Protein AF-A0A658K758-F1 (afdb_monomer_lite)

Secondary structure (DSSP, 8-state):
-----SS---TT-S-EEEEEE-STT-EEEEEEPPP---STT-EEEEEEEE---TTHHHHHTT-STT--TTPBP-S-EEEEEEEE-TT--S--TT-EEEE-S----S-STTGGGT-GGG-TTT---

Sequence (125 aa):
MFSTDQNFCCHRGLIMRALTYHGANSVKVDTVPDPEIQEADDIILKVTATAICGSDLHLYRGKIPTVEHGDIFGHEFMGIVEETGPAVTAVQKGDRVVIPFVIACGSCFFCNIDLFAACETTNTG

InterPro domains:
  IPR002328 Alcohol dehydrogenase, zinc-type, conserved site [PS00059] (74-88)
  IPR011032 GroES-like superfamily [SSF50129] (16-124)
  IPR013154 Alcohol dehydrogenase-like, N-terminal [PF08240] (40-120)

Radius of gyration: 15.87 Å; chains: 1; bounding box: 35×42×37 Å

Structure (mmCIF, N/CA/C/O backbone):
data_AF-A0A658K758-F1
#
_entry.id   AF-A0A658K758-F1
#
loop_
_atom_site.group_PDB
_atom_site.id
_atom_site.type_symbol
_atom_site.label_atom_id
_atom_site.label_alt_id
_atom_site.label_comp_id
_atom_site.label_asym_id
_atom_site.label_entity_id
_atom_site.label_seq_id
_atom_site.pdbx_PDB_ins_code
_atom_site.Cartn_x
_atom_site.Cartn_y
_atom_site.Cartn_z
_atom_site.occupancy
_atom_site.B_iso_or_equiv
_atom_site.auth_seq_id
_atom_site.auth_comp_id
_atom_site.auth_asym_id
_atom_site.auth_atom_id
_atom_site.pdbx_PDB_model_num
ATOM 1 N N . MET A 1 1 ? 2.470 -1.600 0.456 1.00 31.17 1 MET A N 1
ATOM 2 C CA . MET A 1 1 ? 3.554 -2.605 0.384 1.00 31.17 1 MET A CA 1
ATOM 3 C C . MET A 1 1 ? 2.923 -3.922 -0.070 1.00 31.17 1 MET A C 1
ATOM 5 O O . MET A 1 1 ? 2.072 -4.419 0.656 1.00 31.17 1 MET A O 1
ATOM 9 N N . PHE A 1 2 ? 3.175 -4.413 -1.297 1.00 37.38 2 PHE A N 1
ATOM 10 C CA . PHE A 1 2 ? 2.293 -5.418 -1.937 1.00 37.38 2 PHE A CA 1
ATOM 11 C C . PHE A 1 2 ? 3.031 -6.660 -2.448 1.00 37.38 2 PHE A C 1
ATOM 13 O O . PHE A 1 2 ? 4.003 -6.559 -3.194 1.00 37.38 2 PHE A O 1
ATOM 20 N N . SER A 1 3 ? 2.525 -7.834 -2.048 1.00 33.22 3 SER A N 1
ATOM 21 C CA . SER A 1 3 ? 2.971 -9.159 -2.486 1.00 33.22 3 SER A CA 1
ATOM 22 C C . SER A 1 3 ? 1.886 -9.863 -3.291 1.00 33.22 3 SER A C 1
ATOM 24 O O . SER A 1 3 ? 0.729 -9.878 -2.891 1.00 33.22 3 SER A O 1
ATOM 26 N N . THR A 1 4 ? 2.248 -10.522 -4.387 1.00 36.59 4 THR A N 1
ATOM 27 C CA .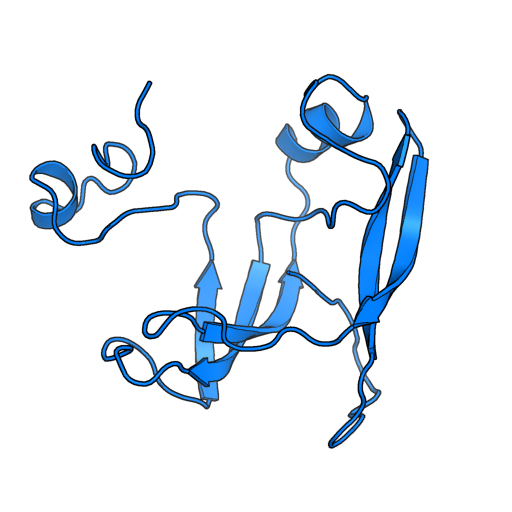 THR A 1 4 ? 1.409 -11.557 -5.001 1.00 36.59 4 THR A CA 1
ATOM 28 C C . THR A 1 4 ? 2.076 -12.907 -4.775 1.00 36.59 4 THR A C 1
ATOM 30 O O . THR A 1 4 ? 3.069 -13.223 -5.442 1.00 36.59 4 THR A O 1
ATOM 33 N N . ASP A 1 5 ? 1.539 -13.727 -3.869 1.00 37.16 5 ASP A N 1
ATOM 34 C CA . ASP A 1 5 ? 1.889 -15.145 -3.848 1.00 37.16 5 ASP A CA 1
ATOM 35 C C . ASP A 1 5 ? 0.739 -16.066 -3.437 1.00 37.16 5 ASP A C 1
ATOM 37 O O . ASP A 1 5 ? 0.241 -16.062 -2.310 1.00 37.16 5 ASP A O 1
ATOM 41 N N . GLN A 1 6 ? 0.345 -16.895 -4.399 1.00 33.78 6 GLN A N 1
ATOM 42 C CA . GLN A 1 6 ? -0.462 -18.085 -4.198 1.00 33.78 6 GLN A CA 1
ATOM 43 C C . GLN A 1 6 ? 0.514 -19.206 -3.794 1.00 33.78 6 GLN A C 1
ATOM 45 O O . GLN A 1 6 ? 1.369 -19.587 -4.584 1.00 33.78 6 GLN A O 1
ATOM 50 N N . ASN A 1 7 ? 0.354 -19.756 -2.586 1.00 31.45 7 ASN A N 1
ATOM 51 C CA . ASN A 1 7 ? 0.936 -21.028 -2.116 1.00 31.45 7 ASN A CA 1
ATOM 52 C C . ASN A 1 7 ? 2.349 -21.097 -1.506 1.00 31.45 7 ASN A C 1
ATOM 54 O O . ASN A 1 7 ? 2.953 -22.158 -1.592 1.00 31.45 7 ASN A O 1
ATOM 58 N N . PHE A 1 8 ? 2.818 -20.118 -0.730 1.00 35.12 8 PHE A N 1
ATOM 59 C CA . PHE A 1 8 ? 3.776 -20.430 0.350 1.00 35.12 8 PHE A CA 1
ATOM 60 C C . PHE A 1 8 ? 3.471 -19.612 1.603 1.00 35.12 8 PHE A C 1
ATOM 62 O O . PHE A 1 8 ? 3.789 -18.436 1.717 1.00 35.12 8 PHE A O 1
ATOM 69 N N . CYS A 1 9 ? 2.806 -20.255 2.561 1.00 31.52 9 CYS A N 1
ATOM 70 C CA . CYS A 1 9 ? 2.610 -19.710 3.893 1.00 31.52 9 CYS A CA 1
ATOM 71 C C . CYS A 1 9 ? 3.943 -19.840 4.647 1.00 31.52 9 CYS A C 1
ATOM 73 O O . CYS A 1 9 ? 4.208 -20.881 5.248 1.00 31.52 9 CYS A O 1
ATOM 75 N N . CYS A 1 10 ? 4.803 -18.817 4.599 1.00 35.06 10 CYS A N 1
ATOM 76 C CA . CYS A 1 10 ? 5.886 -18.711 5.571 1.00 35.06 10 CYS A CA 1
ATOM 77 C C . CYS A 1 10 ? 5.263 -18.223 6.879 1.00 35.06 10 CYS A C 1
ATOM 79 O O . CYS A 1 10 ? 5.183 -17.033 7.162 1.00 35.06 10 CYS A O 1
ATOM 81 N N . HIS A 1 11 ? 4.714 -19.155 7.653 1.00 38.28 11 HIS A N 1
ATOM 82 C CA . HIS A 1 11 ? 4.330 -18.873 9.027 1.00 38.28 11 HIS A CA 1
ATOM 83 C C . HIS A 1 11 ? 5.607 -18.464 9.791 1.00 38.28 11 HIS A C 1
ATOM 85 O O . HIS A 1 11 ? 6.350 -19.335 10.243 1.00 38.28 11 HIS A O 1
ATOM 91 N N . ARG A 1 12 ? 5.819 -17.138 9.923 1.00 50.84 12 ARG A N 1
ATOM 92 C CA . ARG A 1 12 ? 6.923 -16.408 10.600 1.00 50.84 12 ARG A CA 1
ATOM 93 C C . ARG A 1 12 ? 8.189 -16.090 9.768 1.00 50.84 12 ARG A C 1
ATOM 95 O O . ARG A 1 12 ? 9.291 -16.161 10.311 1.00 50.84 12 ARG A O 1
ATOM 102 N N . GLY A 1 13 ? 8.067 -15.768 8.477 1.00 51.66 13 GLY A N 1
ATOM 103 C CA . GLY A 1 13 ? 9.208 -15.528 7.576 1.00 51.66 13 GLY A CA 1
ATOM 104 C C . GLY A 1 13 ? 9.532 -14.058 7.335 1.00 51.66 13 GLY A C 1
ATOM 105 O O . GLY A 1 13 ? 8.714 -13.355 6.786 1.00 51.66 13 GLY A O 1
ATOM 106 N N . LEU A 1 14 ? 10.751 -13.624 7.658 1.00 68.12 14 LEU A N 1
ATOM 107 C CA . LEU A 1 14 ? 11.272 -12.247 7.534 1.00 68.12 14 LEU A CA 1
ATOM 108 C C . LEU A 1 14 ? 11.296 -11.648 6.106 1.00 68.12 14 LEU A C 1
ATOM 110 O O . LEU A 1 14 ? 11.948 -10.625 5.909 1.00 68.12 14 LEU A O 1
ATOM 114 N N . ILE A 1 15 ? 10.690 -12.290 5.102 1.00 84.19 15 ILE A N 1
ATOM 115 C CA . ILE A 1 15 ? 10.795 -11.900 3.694 1.00 84.19 15 ILE A CA 1
ATOM 116 C C . ILE A 1 15 ? 9.550 -12.262 2.857 1.00 84.19 15 ILE A C 1
ATOM 118 O O . ILE A 1 15 ? 9.070 -13.396 2.900 1.00 84.19 15 ILE A O 1
ATOM 122 N N .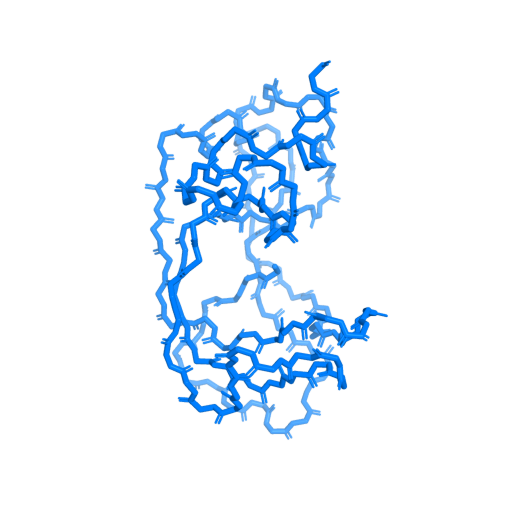 MET A 1 16 ? 9.140 -11.347 1.973 1.00 91.12 16 MET A N 1
ATOM 123 C CA . MET A 1 16 ? 8.087 -11.505 0.961 1.00 91.12 16 MET A CA 1
ATOM 124 C C . MET A 1 16 ? 8.568 -11.131 -0.446 1.00 91.12 16 MET A C 1
ATOM 126 O O . MET A 1 16 ? 9.578 -10.457 -0.627 1.00 91.12 16 MET A O 1
ATOM 130 N N . ARG A 1 17 ? 7.821 -11.542 -1.478 1.00 93.31 17 ARG A N 1
ATOM 131 C CA . ARG A 1 17 ? 8.068 -11.106 -2.863 1.00 93.31 17 ARG A CA 1
ATOM 132 C C . ARG A 1 17 ? 7.306 -9.828 -3.187 1.00 93.31 17 ARG A C 1
ATOM 134 O O . ARG A 1 17 ? 6.114 -9.766 -2.882 1.00 93.31 17 ARG A O 1
ATOM 141 N N . ALA A 1 18 ? 7.940 -8.883 -3.876 1.00 95.44 18 ALA A N 1
ATOM 142 C CA . ALA A 1 18 ? 7.320 -7.637 -4.333 1.00 95.44 18 ALA A CA 1
ATOM 143 C C . ALA A 1 18 ? 7.813 -7.239 -5.734 1.00 95.44 18 ALA A C 1
ATOM 145 O O . ALA A 1 18 ? 8.948 -7.542 -6.100 1.00 95.44 18 ALA A O 1
ATOM 146 N N . LEU A 1 19 ? 6.968 -6.558 -6.517 1.00 96.06 19 LEU A N 1
ATOM 147 C CA . LEU A 1 19 ? 7.379 -5.948 -7.784 1.00 96.06 19 LEU A CA 1
ATOM 148 C C . LEU A 1 19 ? 8.095 -4.625 -7.490 1.00 96.06 19 LEU A C 1
ATOM 150 O O . LEU A 1 19 ? 7.462 -3.686 -7.014 1.00 96.06 19 LEU A O 1
ATOM 154 N N . THR A 1 20 ? 9.387 -4.555 -7.780 1.00 96.62 20 THR A N 1
ATOM 155 C CA . THR A 1 20 ? 10.262 -3.423 -7.465 1.00 96.62 20 THR A CA 1
ATOM 156 C C . THR A 1 20 ? 10.728 -2.689 -8.718 1.00 96.62 20 THR A C 1
ATOM 158 O O . THR A 1 20 ? 10.858 -3.269 -9.805 1.00 96.62 20 THR A O 1
ATOM 161 N N . TYR A 1 21 ? 11.008 -1.396 -8.570 1.00 96.25 21 TYR A N 1
ATOM 162 C CA . TYR A 1 21 ? 11.566 -0.550 -9.618 1.00 96.25 21 TYR A CA 1
ATOM 163 C C . TYR A 1 21 ? 13.081 -0.710 -9.752 1.00 96.25 21 TYR A C 1
ATOM 165 O O . TYR A 1 21 ? 13.825 -0.586 -8.784 1.00 96.25 21 TYR A O 1
ATOM 173 N N . HIS A 1 22 ? 13.555 -0.922 -10.981 1.00 96.75 22 HIS A N 1
ATOM 174 C CA . HIS A 1 22 ? 14.976 -1.084 -11.321 1.00 96.75 22 HIS A CA 1
ATOM 175 C C . HIS A 1 22 ? 15.455 -0.057 -12.359 1.00 96.75 22 HIS A C 1
ATOM 177 O O . HIS A 1 22 ? 16.497 -0.251 -12.987 1.00 96.75 22 HIS A O 1
ATOM 183 N N . GLY A 1 23 ? 14.701 1.025 -12.558 1.00 95.31 23 GLY A N 1
ATOM 184 C CA . GLY A 1 23 ? 14.962 2.050 -13.568 1.00 95.31 23 GLY A CA 1
ATOM 185 C C . GLY A 1 23 ? 13.904 2.087 -14.672 1.00 95.31 23 GLY A C 1
ATOM 186 O O . GLY A 1 23 ? 13.022 1.233 -14.758 1.00 95.31 23 GLY A O 1
ATOM 187 N N . ALA A 1 24 ? 13.993 3.093 -15.542 1.00 95.56 24 ALA A N 1
ATOM 188 C CA . ALA A 1 24 ? 13.007 3.293 -16.596 1.00 95.56 24 ALA A CA 1
ATOM 189 C C . ALA A 1 24 ? 12.910 2.057 -17.507 1.00 95.56 24 ALA A C 1
ATOM 191 O O . ALA A 1 24 ? 13.889 1.624 -18.115 1.00 95.56 24 ALA A O 1
ATOM 192 N N . ASN A 1 25 ? 11.696 1.535 -17.640 1.00 96.81 25 ASN A N 1
ATOM 193 C CA . ASN A 1 25 ? 11.336 0.309 -18.345 1.00 96.81 25 ASN A CA 1
ATOM 194 C C . ASN A 1 25 ? 11.939 -0.979 -17.748 1.00 96.81 25 ASN A C 1
ATOM 196 O O . ASN A 1 25 ? 12.098 -1.971 -18.456 1.00 96.81 25 ASN A O 1
ATOM 200 N N . SER A 1 26 ? 12.285 -0.971 -16.459 1.00 97.00 26 SER A N 1
ATOM 201 C CA . SER A 1 26 ? 12.895 -2.102 -15.761 1.00 97.00 26 SER A CA 1
ATOM 202 C C . SER A 1 26 ? 12.241 -2.284 -14.393 1.00 97.00 26 SER A C 1
ATOM 204 O O . SER A 1 26 ? 12.397 -1.456 -13.499 1.00 97.00 26 SER A O 1
ATOM 206 N N . VAL A 1 27 ? 11.502 -3.379 -14.228 1.00 96.50 27 VAL A N 1
ATOM 207 C CA . VAL A 1 27 ? 10.923 -3.817 -12.949 1.00 96.50 27 VAL A CA 1
ATOM 208 C C . VAL A 1 27 ? 11.216 -5.297 -12.748 1.00 96.50 27 VAL A C 1
ATOM 210 O O . VAL A 1 27 ? 11.346 -6.041 -13.727 1.00 96.50 27 VAL A O 1
ATOM 213 N N . LYS A 1 28 ? 11.340 -5.734 -11.497 1.00 96.88 28 LYS A N 1
ATOM 214 C CA . LYS A 1 28 ? 11.627 -7.134 -11.155 1.00 96.88 28 LYS A CA 1
ATOM 215 C C . LYS A 1 28 ? 10.804 -7.573 -9.962 1.00 96.88 28 LYS A C 1
ATOM 217 O O . LYS A 1 28 ? 10.309 -6.749 -9.211 1.00 96.88 28 LYS A O 1
ATOM 222 N N . VAL A 1 29 ? 10.650 -8.881 -9.805 1.00 96.31 29 VAL A N 1
ATOM 223 C CA . VAL A 1 29 ? 10.130 -9.443 -8.562 1.00 96.31 29 VAL A CA 1
ATOM 224 C C . VAL A 1 29 ? 11.324 -9.748 -7.672 1.00 96.31 29 VAL A C 1
ATOM 226 O O . VAL A 1 29 ? 12.049 -10.708 -7.936 1.00 96.31 29 VAL A O 1
ATOM 229 N N . ASP A 1 30 ? 11.519 -8.927 -6.648 1.00 96.00 30 ASP A N 1
ATOM 230 C CA . ASP A 1 30 ? 12.563 -9.124 -5.647 1.00 96.00 30 ASP A CA 1
ATOM 231 C C . ASP A 1 30 ? 11.985 -9.723 -4.367 1.00 96.00 30 ASP A C 1
ATOM 233 O O . ASP A 1 30 ? 10.772 -9.755 -4.148 1.00 96.00 30 ASP A O 1
ATOM 237 N N . THR A 1 31 ? 12.885 -10.204 -3.514 1.00 95.44 31 THR A N 1
ATOM 238 C CA . THR A 1 31 ? 12.580 -10.577 -2.133 1.00 95.44 31 THR A CA 1
ATOM 239 C C . THR A 1 31 ? 12.909 -9.394 -1.226 1.00 95.44 31 THR A C 1
ATOM 241 O O . THR A 1 31 ? 14.040 -8.914 -1.235 1.00 95.44 31 THR A O 1
ATOM 244 N N . VAL A 1 32 ? 11.929 -8.927 -0.461 1.00 92.75 32 VAL A N 1
ATOM 245 C CA . VAL A 1 32 ? 12.007 -7.773 0.447 1.00 92.75 32 VAL A CA 1
ATOM 246 C C . VAL A 1 32 ? 11.568 -8.195 1.851 1.00 92.75 32 VAL A C 1
ATOM 248 O O . VAL A 1 32 ? 10.923 -9.234 1.965 1.00 92.75 32 VAL A O 1
ATOM 251 N N . PRO A 1 33 ? 11.891 -7.445 2.917 1.00 93.62 33 PRO A N 1
ATOM 252 C CA . PRO A 1 33 ? 11.374 -7.742 4.248 1.00 93.62 33 PRO A CA 1
ATOM 253 C C . PRO A 1 33 ? 9.843 -7.757 4.293 1.00 93.62 33 PRO A C 1
ATOM 255 O O . PRO A 1 33 ? 9.190 -7.023 3.545 1.00 93.62 33 PRO A O 1
ATOM 258 N N . ASP A 1 34 ? 9.282 -8.577 5.178 1.00 91.06 34 ASP A N 1
ATOM 259 C CA . ASP A 1 34 ? 7.855 -8.502 5.504 1.00 91.06 34 ASP A CA 1
ATOM 260 C C . ASP A 1 34 ? 7.512 -7.118 6.091 1.00 91.06 34 ASP A C 1
ATOM 262 O O . ASP A 1 34 ? 8.353 -6.510 6.760 1.00 91.06 34 ASP A O 1
ATOM 266 N N . PRO A 1 35 ? 6.301 -6.589 5.831 1.00 91.44 35 PRO A N 1
ATOM 267 C CA . PRO A 1 35 ? 5.868 -5.334 6.421 1.00 91.44 35 PRO A CA 1
ATOM 268 C C . PRO A 1 35 ? 5.694 -5.492 7.933 1.00 91.44 35 PRO A C 1
ATOM 270 O O . PRO A 1 35 ? 5.244 -6.528 8.418 1.00 91.44 35 PRO A O 1
ATOM 273 N N . GLU A 1 36 ? 5.976 -4.420 8.659 1.00 92.31 36 GLU A N 1
ATOM 274 C CA . GLU A 1 36 ? 5.722 -4.301 10.091 1.00 92.31 36 GLU A CA 1
ATOM 275 C C . GLU A 1 36 ? 4.841 -3.073 10.326 1.00 92.31 36 GLU A C 1
ATOM 277 O O . GLU A 1 36 ? 4.956 -2.086 9.595 1.00 92.31 36 GLU A O 1
ATOM 282 N N . ILE A 1 37 ? 3.983 -3.120 11.346 1.00 93.44 37 ILE A N 1
ATOM 283 C CA . ILE A 1 37 ? 3.206 -1.960 11.796 1.00 93.44 37 ILE A CA 1
ATOM 284 C C . ILE A 1 37 ? 4.183 -0.849 12.202 1.00 93.44 37 ILE A C 1
ATOM 286 O O . ILE A 1 37 ? 5.010 -1.064 13.091 1.00 93.44 37 ILE A O 1
ATOM 290 N N . GLN A 1 38 ? 4.105 0.313 11.549 1.00 93.75 38 GLN A N 1
ATOM 291 C CA . GLN A 1 38 ? 4.949 1.471 11.862 1.00 93.75 38 GLN A CA 1
ATOM 292 C C . GLN A 1 38 ? 4.198 2.447 12.769 1.00 93.75 38 GLN A C 1
ATOM 294 O O . GLN A 1 38 ? 4.734 2.892 13.782 1.00 93.75 38 GLN A O 1
ATOM 299 N N . GLU A 1 39 ? 2.937 2.717 12.437 1.00 93.50 39 GLU A N 1
ATOM 300 C CA . GLU A 1 39 ? 2.066 3.653 13.138 1.00 93.50 39 GLU A CA 1
ATOM 301 C C . GLU A 1 39 ? 0.863 2.948 13.776 1.00 93.50 39 GLU A C 1
ATOM 303 O O . GLU A 1 39 ? 0.466 1.839 13.413 1.00 93.50 39 GLU A O 1
ATOM 308 N N . ALA A 1 40 ? 0.263 3.591 14.779 1.00 94.69 40 ALA A N 1
ATOM 309 C CA . ALA A 1 40 ? -0.809 2.978 15.561 1.00 94.69 40 ALA A CA 1
ATOM 310 C C . ALA A 1 40 ? -2.079 2.681 14.740 1.00 94.69 40 ALA A C 1
ATOM 312 O O . ALA A 1 40 ? -2.877 1.832 15.142 1.00 94.69 40 ALA A O 1
ATOM 313 N N . ASP A 1 41 ? -2.281 3.384 13.631 1.00 92.31 41 ASP A N 1
ATOM 314 C CA . ASP A 1 41 ? -3.420 3.288 12.719 1.00 92.31 41 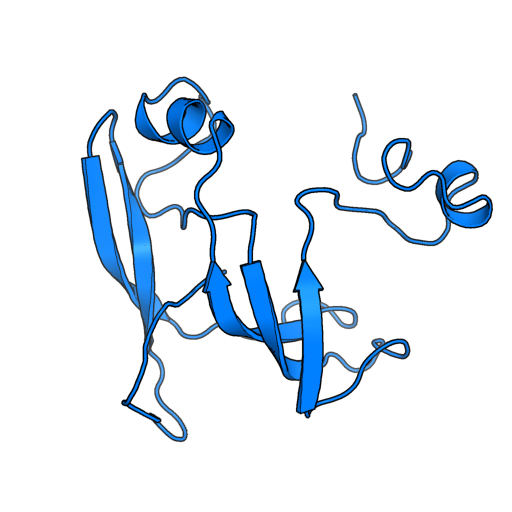ASP A CA 1
ATOM 315 C C . ASP A 1 41 ? -3.128 2.473 11.443 1.00 92.31 41 ASP A C 1
ATOM 317 O O . ASP A 1 41 ? -3.996 2.363 10.574 1.00 92.31 41 ASP A O 1
ATOM 321 N N . ASP A 1 42 ? -1.956 1.839 11.350 1.00 94.31 42 ASP A N 1
ATOM 322 C CA . ASP A 1 42 ? -1.600 0.974 10.226 1.00 94.31 42 ASP A CA 1
ATOM 323 C C . ASP A 1 42 ? -2.384 -0.344 10.210 1.00 94.31 42 ASP A C 1
ATOM 325 O O . ASP A 1 42 ? -2.785 -0.900 11.237 1.00 94.31 42 ASP A O 1
ATOM 329 N N . ILE A 1 43 ? -2.509 -0.923 9.015 1.00 95.19 43 ILE A N 1
ATOM 330 C CA . ILE A 1 43 ? -2.923 -2.315 8.822 1.00 95.19 43 ILE A CA 1
ATOM 331 C C . ILE A 1 43 ? -1.959 -3.030 7.879 1.00 95.19 43 ILE A C 1
ATOM 333 O O . ILE A 1 43 ? -1.496 -2.462 6.888 1.00 95.19 43 ILE A O 1
ATOM 337 N N . ILE A 1 44 ? -1.721 -4.316 8.132 1.00 96.25 44 ILE A N 1
ATOM 338 C CA . ILE A 1 44 ? -1.021 -5.202 7.199 1.00 96.25 44 ILE A CA 1
ATOM 339 C C . ILE A 1 44 ? -2.054 -6.058 6.479 1.00 96.25 44 ILE A C 1
ATOM 341 O O . ILE A 1 44 ? -2.899 -6.708 7.099 1.00 96.25 44 ILE A O 1
ATOM 345 N N . LEU A 1 45 ? -1.964 -6.086 5.149 1.00 95.31 45 LEU A N 1
ATOM 346 C CA . LEU A 1 45 ? -2.833 -6.889 4.299 1.00 95.31 45 LEU A CA 1
ATOM 347 C C . LEU A 1 45 ? -2.076 -8.050 3.668 1.00 95.31 45 LEU A C 1
ATOM 349 O O . LEU A 1 45 ? -1.066 -7.860 2.989 1.00 95.31 45 LEU A O 1
ATOM 353 N N . LYS A 1 46 ? -2.670 -9.240 3.740 1.00 95.75 46 LYS A N 1
ATOM 354 C CA . LYS A 1 46 ? -2.377 -10.305 2.788 1.00 95.75 46 LYS A CA 1
ATOM 355 C C . LYS A 1 46 ? -3.082 -9.986 1.475 1.00 95.75 46 LYS A C 1
ATOM 357 O O . LYS A 1 46 ? -4.284 -10.224 1.320 1.00 95.75 46 LYS A O 1
ATOM 362 N N . VAL A 1 47 ? -2.334 -9.443 0.524 1.00 94.56 47 VAL A N 1
ATOM 363 C CA . VAL A 1 47 ? -2.840 -9.150 -0.821 1.00 94.56 47 VAL A CA 1
ATOM 364 C C . VAL A 1 47 ? -3.224 -10.455 -1.525 1.00 94.56 47 VAL A C 1
ATOM 366 O O . VAL A 1 47 ? -2.469 -11.425 -1.554 1.00 94.56 47 VAL A O 1
ATOM 369 N N . THR A 1 48 ? -4.435 -10.483 -2.078 1.00 95.31 48 THR A N 1
ATOM 370 C CA . THR A 1 48 ? -4.997 -11.660 -2.768 1.00 95.31 48 THR A CA 1
ATOM 371 C C . THR A 1 48 ? -5.095 -11.455 -4.274 1.00 95.31 48 THR A C 1
ATOM 373 O O . THR A 1 48 ? -4.957 -12.412 -5.035 1.00 95.31 48 THR A O 1
ATOM 376 N N . ALA A 1 49 ? -5.306 -10.208 -4.698 1.00 92.56 49 ALA A N 1
ATOM 377 C CA . ALA A 1 49 ? -5.328 -9.790 -6.089 1.00 92.56 49 ALA A CA 1
ATOM 378 C C . ALA A 1 49 ? -4.911 -8.318 -6.202 1.00 92.56 49 ALA A C 1
ATOM 380 O O . ALA A 1 49 ? -5.190 -7.516 -5.308 1.00 92.56 49 ALA A O 1
ATOM 381 N N . THR A 1 50 ? -4.280 -7.978 -7.323 1.00 93.75 50 THR A N 1
ATOM 382 C CA . THR A 1 50 ? -3.922 -6.610 -7.709 1.00 93.75 50 THR A CA 1
ATOM 383 C C . THR A 1 50 ? -4.204 -6.421 -9.194 1.00 93.75 50 THR A C 1
ATOM 385 O O . THR A 1 50 ? -4.072 -7.368 -9.975 1.00 93.75 50 THR A O 1
ATOM 388 N N . ALA A 1 51 ? -4.612 -5.218 -9.574 1.00 90.88 51 ALA A N 1
ATOM 389 C CA . ALA A 1 51 ? -4.760 -4.801 -10.960 1.00 90.88 51 ALA A CA 1
ATOM 390 C C . ALA A 1 51 ? -3.540 -3.979 -11.410 1.00 90.88 51 ALA A C 1
ATOM 392 O O . ALA A 1 51 ? -2.641 -3.691 -10.617 1.00 90.88 51 ALA A O 1
ATOM 393 N N . ILE A 1 52 ? -3.511 -3.663 -12.705 1.00 91.31 52 ILE A N 1
ATOM 394 C CA . ILE A 1 52 ? -2.570 -2.727 -13.323 1.00 91.31 52 ILE A CA 1
ATOM 395 C C . ILE A 1 52 ? -3.397 -1.600 -13.931 1.00 91.31 52 ILE A C 1
ATOM 397 O O . ILE A 1 52 ? -4.342 -1.861 -14.683 1.00 91.31 52 ILE A O 1
ATOM 401 N N . CYS A 1 53 ? -2.985 -0.366 -13.675 1.00 91.12 53 CYS A N 1
ATOM 402 C CA . CYS A 1 53 ? -3.616 0.839 -14.180 1.00 91.12 53 CYS A CA 1
ATOM 403 C C . CYS A 1 53 ? -2.732 1.547 -15.213 1.00 91.12 53 CYS A C 1
ATOM 405 O O . CYS A 1 53 ? -1.514 1.368 -15.280 1.00 91.12 53 CYS A O 1
ATOM 407 N N . GLY A 1 54 ? -3.331 2.420 -16.025 1.00 92.06 54 GLY A N 1
ATOM 408 C CA . GLY A 1 54 ? -2.573 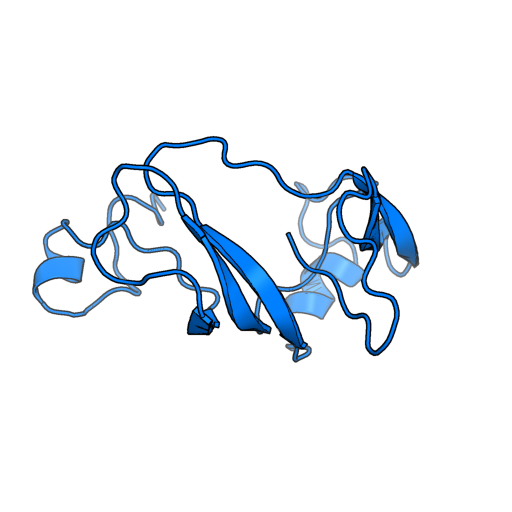3.269 -16.949 1.00 92.06 54 GLY A CA 1
ATOM 409 C C . GLY A 1 54 ? -1.567 4.182 -16.233 1.00 92.06 54 GLY A C 1
ATOM 410 O O . GLY A 1 54 ? -0.518 4.494 -16.798 1.00 92.06 54 GLY A O 1
ATOM 411 N N . SER A 1 55 ? -1.854 4.563 -14.985 1.00 90.62 55 SER A N 1
ATOM 412 C CA . SER A 1 55 ? -0.980 5.372 -14.128 1.00 90.62 55 SER A CA 1
ATOM 413 C C . SER A 1 55 ? 0.332 4.669 -13.768 1.00 90.62 55 SER A C 1
ATOM 415 O O . SER A 1 55 ? 1.364 5.340 -13.692 1.00 90.62 55 SER A O 1
ATOM 417 N N . ASP A 1 56 ? 0.348 3.334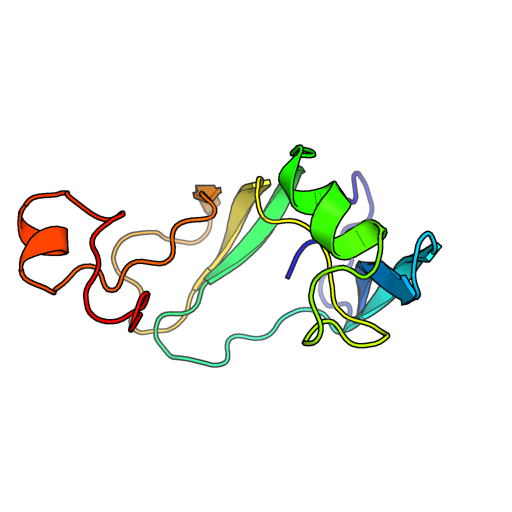 -13.660 1.00 92.44 56 ASP A N 1
ATOM 418 C CA . ASP A 1 56 ? 1.577 2.565 -13.408 1.00 92.44 56 ASP A CA 1
ATOM 419 C C . ASP A 1 56 ? 2.615 2.780 -14.521 1.00 92.44 56 ASP A C 1
ATOM 421 O O . ASP A 1 56 ? 3.825 2.754 -14.285 1.00 92.44 56 ASP A O 1
ATOM 425 N N . LEU A 1 57 ? 2.163 3.079 -15.747 1.00 94.38 57 LEU A N 1
ATOM 426 C CA . LEU A 1 57 ? 3.056 3.370 -16.868 1.00 94.38 57 LEU A CA 1
ATOM 427 C C . LEU A 1 57 ? 3.837 4.677 -16.689 1.00 94.38 57 LEU A C 1
ATOM 429 O O . LEU A 1 57 ? 4.874 4.843 -17.336 1.00 94.38 57 LEU A O 1
ATOM 433 N N . HIS A 1 58 ? 3.370 5.617 -15.862 1.00 93.62 58 HIS A N 1
ATOM 434 C CA . HIS A 1 58 ? 4.143 6.819 -15.541 1.00 93.62 58 HIS A CA 1
ATOM 435 C C . HIS A 1 58 ? 5.361 6.472 -14.680 1.00 93.62 58 HIS A C 1
ATOM 437 O O . HIS A 1 58 ? 6.458 6.948 -14.982 1.00 93.62 58 HIS A O 1
ATOM 443 N N . LEU A 1 59 ? 5.186 5.592 -13.689 1.00 92.50 59 LEU A N 1
ATOM 444 C CA . LEU A 1 59 ? 6.264 5.071 -12.844 1.00 92.50 59 LEU A CA 1
ATOM 445 C C . LEU A 1 59 ? 7.222 4.206 -13.674 1.00 92.50 59 LEU A C 1
ATOM 447 O O . LEU A 1 59 ? 8.417 4.484 -13.740 1.00 92.50 59 LEU A O 1
ATOM 451 N N . TYR A 1 60 ? 6.684 3.226 -14.409 1.00 94.94 60 TYR A N 1
ATOM 452 C CA . TYR A 1 60 ? 7.470 2.309 -15.239 1.00 94.94 60 TYR A CA 1
ATOM 453 C C . TYR A 1 60 ? 8.345 3.041 -16.261 1.00 94.94 60 TYR A C 1
ATOM 455 O O . TYR A 1 60 ? 9.496 2.672 -16.465 1.00 94.94 60 TYR A O 1
ATOM 463 N N . ARG A 1 61 ? 7.844 4.110 -16.891 1.00 95.69 61 ARG A N 1
ATOM 464 C CA . ARG A 1 61 ? 8.609 4.895 -17.878 1.00 95.69 61 ARG A CA 1
ATOM 465 C C . ARG A 1 61 ? 9.586 5.896 -17.249 1.00 95.69 61 ARG A C 1
ATOM 467 O O . ARG A 1 61 ? 10.215 6.640 -17.998 1.00 95.69 61 ARG A O 1
ATOM 474 N N . GLY A 1 62 ? 9.692 5.948 -15.919 1.00 92.44 62 GLY A N 1
ATOM 475 C CA . GLY A 1 62 ? 10.568 6.879 -15.204 1.00 92.44 62 GLY A CA 1
ATOM 476 C C . GLY A 1 62 ? 10.128 8.341 -15.314 1.00 92.44 62 GLY A C 1
ATOM 477 O O . GLY A 1 62 ? 10.971 9.231 -15.368 1.00 92.44 62 GLY A O 1
ATOM 478 N N . LYS A 1 63 ? 8.817 8.610 -15.412 1.00 92.75 63 LYS A N 1
ATOM 479 C CA . LYS A 1 63 ? 8.280 9.982 -15.521 1.00 92.75 63 LYS A CA 1
ATOM 480 C C . LYS A 1 63 ? 8.028 10.656 -14.173 1.00 92.75 63 LYS A C 1
ATOM 482 O O . LYS A 1 63 ? 7.735 11.847 -14.158 1.00 92.75 63 LYS A O 1
ATOM 487 N N . ILE A 1 64 ? 8.103 9.905 -13.078 1.00 89.88 64 ILE A N 1
ATOM 488 C CA . ILE A 1 64 ? 7.921 10.410 -11.719 1.00 89.88 64 ILE A CA 1
ATOM 489 C C . ILE A 1 64 ? 9.314 10.553 -11.089 1.00 89.88 64 ILE A C 1
ATOM 491 O O . ILE A 1 64 ? 9.943 9.532 -10.818 1.00 89.88 64 ILE A O 1
ATOM 495 N N . PRO A 1 65 ? 9.829 11.786 -10.894 1.00 85.88 65 PRO A N 1
ATOM 496 C CA . PRO A 1 65 ? 11.215 12.009 -10.467 1.00 85.88 65 PRO A CA 1
ATOM 497 C C . PRO A 1 65 ? 11.561 11.448 -9.086 1.00 85.88 65 PRO A C 1
ATOM 499 O O . PRO A 1 65 ? 12.734 11.253 -8.798 1.00 85.88 65 PRO A O 1
ATOM 502 N N . THR A 1 66 ? 10.558 11.227 -8.238 1.00 88.44 66 THR A N 1
ATOM 503 C CA . THR A 1 66 ? 10.724 10.765 -6.855 1.00 88.44 66 THR A CA 1
ATOM 504 C C . THR A 1 66 ? 10.766 9.246 -6.719 1.00 88.44 66 THR A C 1
ATOM 506 O O . THR A 1 66 ? 10.865 8.768 -5.601 1.00 88.44 66 THR A O 1
ATOM 509 N N . VAL A 1 67 ? 10.636 8.489 -7.817 1.00 91.56 67 VAL A N 1
ATOM 510 C CA . VAL A 1 67 ? 10.711 7.021 -7.770 1.00 91.56 67 VAL A CA 1
ATOM 511 C C . VAL A 1 67 ? 12.167 6.586 -7.737 1.00 91.56 67 VAL A C 1
ATOM 513 O O . VAL A 1 67 ? 12.945 6.909 -8.643 1.00 91.56 67 VAL A O 1
ATOM 516 N N . GLU A 1 68 ? 12.511 5.802 -6.728 1.00 93.19 68 GLU A N 1
ATOM 517 C CA . GLU A 1 68 ? 13.859 5.329 -6.459 1.00 93.19 68 GLU A CA 1
ATOM 518 C C . GLU A 1 68 ? 14.001 3.829 -6.732 1.00 93.19 68 GLU A C 1
ATOM 520 O O . GLU A 1 68 ? 13.040 3.059 -6.794 1.00 93.19 68 GLU A O 1
ATOM 525 N N . HIS A 1 69 ? 15.243 3.395 -6.952 1.00 94.25 69 HIS A N 1
ATOM 526 C CA . HIS A 1 69 ? 15.543 1.979 -7.128 1.00 94.25 69 HIS A CA 1
ATOM 527 C C . HIS A 1 69 ? 15.124 1.188 -5.883 1.00 94.25 69 HIS A C 1
ATOM 529 O O . HIS A 1 69 ? 15.531 1.523 -4.775 1.00 94.25 69 HIS A O 1
ATOM 535 N N . GLY A 1 70 ? 14.373 0.107 -6.082 1.00 94.19 70 GLY A N 1
ATOM 536 C CA . GLY A 1 70 ? 13.827 -0.716 -5.004 1.00 94.19 70 GLY A CA 1
ATOM 537 C C . GLY A 1 70 ? 12.395 -0.361 -4.599 1.00 94.19 70 GLY A C 1
ATOM 538 O O . GLY A 1 70 ? 11.771 -1.172 -3.914 1.00 94.19 70 GLY A O 1
ATOM 539 N N . ASP A 1 71 ? 11.838 0.764 -5.065 1.00 95.06 71 ASP A N 1
ATOM 540 C CA . ASP A 1 71 ? 10.449 1.135 -4.771 1.00 95.06 71 ASP A CA 1
ATOM 541 C C . ASP A 1 71 ? 9.465 0.053 -5.216 1.00 95.06 71 ASP A C 1
ATOM 543 O O . ASP A 1 71 ? 9.552 -0.471 -6.330 1.00 95.06 71 ASP A O 1
ATOM 547 N N . ILE A 1 72 ? 8.501 -0.262 -4.350 1.00 94.06 72 ILE A N 1
ATOM 548 C CA . ILE A 1 72 ? 7.491 -1.295 -4.593 1.00 94.06 72 ILE A CA 1
ATOM 549 C C . ILE A 1 72 ? 6.301 -0.693 -5.341 1.00 94.06 72 ILE A C 1
ATOM 551 O O . ILE A 1 72 ? 5.687 0.272 -4.890 1.00 94.06 72 ILE A O 1
ATOM 555 N N . PHE A 1 73 ? 5.946 -1.297 -6.472 1.00 93.19 73 PHE A N 1
ATOM 556 C CA . PHE A 1 73 ? 4.841 -0.852 -7.320 1.00 93.19 73 PHE A CA 1
ATOM 557 C C . PHE A 1 73 ? 3.490 -1.445 -6.902 1.00 93.19 73 PHE A C 1
ATOM 559 O O . PHE A 1 73 ? 3.408 -2.486 -6.247 1.00 93.19 73 PHE A O 1
ATOM 566 N N . GLY A 1 74 ? 2.422 -0.788 -7.362 1.00 89.56 74 GLY A N 1
ATOM 567 C CA . GLY A 1 74 ? 1.032 -1.198 -7.178 1.00 89.56 74 GLY A CA 1
ATOM 568 C C . GLY A 1 74 ? 0.244 -0.211 -6.321 1.00 89.56 74 GLY A C 1
ATOM 569 O O . GLY A 1 74 ? 0.710 0.238 -5.280 1.00 89.56 74 GLY A O 1
ATOM 570 N N . HIS A 1 75 ? -0.962 0.124 -6.770 1.00 90.75 75 HIS A N 1
ATOM 571 C CA . HIS A 1 75 ? -1.881 1.022 -6.060 1.00 90.75 75 HIS A CA 1
ATOM 572 C C . HIS A 1 75 ? -3.359 0.614 -6.211 1.00 90.75 75 HIS A C 1
ATOM 574 O O . HIS A 1 75 ? -4.252 1.354 -5.806 1.00 90.75 75 HIS A O 1
ATOM 580 N N . GLU A 1 76 ? -3.620 -0.566 -6.786 1.00 89.94 76 GLU A N 1
ATOM 581 C CA . GLU A 1 76 ? -4.961 -1.114 -7.003 1.00 89.94 76 GLU A CA 1
ATOM 582 C C . GLU A 1 76 ? -5.006 -2.580 -6.566 1.00 89.94 76 GLU A C 1
ATOM 584 O O . GLU A 1 76 ? -4.737 -3.487 -7.354 1.00 89.94 76 GLU A O 1
ATOM 589 N N . PHE A 1 77 ? -5.330 -2.843 -5.303 1.00 93.25 77 PHE A N 1
ATOM 590 C CA . PHE A 1 77 ? -5.296 -4.203 -4.762 1.00 93.25 77 PHE A CA 1
ATOM 591 C C . PHE A 1 77 ? -6.371 -4.436 -3.708 1.00 93.25 77 PHE A C 1
ATOM 593 O O . PHE A 1 77 ? -6.977 -3.523 -3.145 1.00 93.25 77 PHE A O 1
ATOM 600 N N . MET A 1 78 ? -6.617 -5.714 -3.454 1.00 95.12 78 MET A N 1
ATOM 601 C CA . MET A 1 78 ? -7.533 -6.186 -2.428 1.00 95.12 78 MET A CA 1
ATOM 602 C C . MET A 1 78 ? -6.916 -7.352 -1.670 1.00 95.12 78 MET A C 1
ATOM 604 O O . MET A 1 78 ? -6.094 -8.118 -2.193 1.00 95.12 78 MET A O 1
ATOM 608 N N . GLY A 1 79 ? -7.333 -7.517 -0.426 1.00 96.31 79 GLY A N 1
ATOM 609 C CA . GLY A 1 79 ? -6.698 -8.472 0.460 1.00 96.31 79 GLY A CA 1
ATOM 610 C C . GLY A 1 79 ? -7.521 -8.811 1.680 1.00 96.31 79 GLY A C 1
ATOM 611 O O . GLY A 1 79 ? -8.691 -8.443 1.799 1.00 96.31 79 GLY A O 1
ATOM 612 N N . ILE A 1 80 ? -6.868 -9.550 2.563 1.00 97.88 80 ILE A N 1
ATOM 613 C CA . ILE A 1 80 ? -7.374 -9.919 3.877 1.00 97.88 80 ILE A CA 1
ATOM 614 C C . ILE A 1 80 ? -6.506 -9.212 4.913 1.00 97.88 80 ILE A C 1
ATOM 616 O O . ILE A 1 80 ? -5.281 -9.246 4.793 1.00 97.88 80 ILE A O 1
ATOM 620 N N . VAL A 1 81 ? -7.121 -8.583 5.911 1.00 97.81 81 VAL A N 1
ATOM 621 C CA . VAL A 1 81 ? -6.393 -7.976 7.032 1.00 97.81 81 VAL A CA 1
ATOM 622 C C . VAL A 1 81 ? -5.671 -9.075 7.813 1.00 97.81 81 VAL A C 1
ATOM 624 O O . VAL A 1 81 ? -6.307 -9.993 8.331 1.00 97.81 81 VAL A O 1
ATOM 627 N N . GLU A 1 82 ? -4.345 -8.995 7.881 1.00 96.31 82 GLU A N 1
ATOM 628 C CA . GLU A 1 82 ? -3.488 -9.950 8.592 1.00 96.31 82 GLU A CA 1
ATOM 629 C C . GLU A 1 82 ? -3.139 -9.442 9.999 1.00 96.31 82 GLU A C 1
ATOM 631 O O . GLU A 1 82 ? -3.138 -10.231 10.950 1.00 96.31 82 GLU A O 1
ATOM 636 N N . GLU A 1 83 ? -2.912 -8.133 10.139 1.00 96.19 83 GLU A N 1
ATOM 637 C CA . GLU A 1 83 ? -2.557 -7.453 11.389 1.00 96.19 83 GLU A CA 1
ATOM 638 C C . GLU A 1 83 ? -3.073 -6.005 11.388 1.00 96.19 83 GLU A C 1
ATOM 640 O O . GLU A 1 83 ? -3.236 -5.397 10.329 1.00 96.19 83 GLU A O 1
ATOM 645 N N . THR A 1 84 ? -3.346 -5.464 12.575 1.00 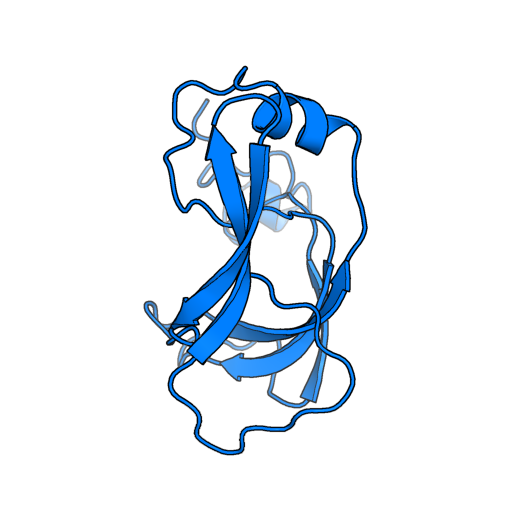97.69 84 THR A N 1
ATOM 646 C CA . THR A 1 84 ? -3.827 -4.094 12.786 1.00 97.69 84 THR A CA 1
ATOM 647 C C . THR A 1 84 ? -3.035 -3.425 13.899 1.00 97.69 84 THR A C 1
ATOM 649 O O . THR A 1 84 ? -2.786 -4.050 14.935 1.00 97.69 84 THR A O 1
ATOM 652 N N . GLY A 1 85 ? -2.725 -2.144 13.733 1.00 96.06 85 GLY A N 1
ATOM 653 C CA . GLY A 1 85 ? -2.227 -1.302 14.807 1.00 96.06 85 GLY A CA 1
ATOM 654 C C . GLY A 1 85 ? -3.283 -1.068 15.903 1.00 96.06 85 GLY A C 1
ATOM 655 O O . GLY A 1 85 ? -4.483 -1.271 15.687 1.00 96.06 85 GLY A O 1
ATOM 656 N N . PRO A 1 86 ? -2.863 -0.653 17.110 1.00 97.00 86 PRO A N 1
ATOM 657 C CA . PRO A 1 86 ? -3.739 -0.526 18.276 1.00 97.00 86 PRO A CA 1
ATOM 658 C C . PRO A 1 86 ? -4.815 0.571 18.180 1.00 97.00 86 PRO A C 1
ATOM 660 O O . PRO A 1 86 ? -5.757 0.547 18.970 1.00 97.00 86 PRO A O 1
ATOM 663 N N . ALA A 1 87 ? -4.688 1.537 17.266 1.00 96.06 87 ALA A N 1
ATOM 664 C CA . ALA A 1 87 ? -5.672 2.603 17.054 1.00 96.06 87 ALA A CA 1
ATOM 665 C C . ALA A 1 87 ? -6.698 2.273 15.952 1.00 96.06 87 ALA A C 1
ATOM 667 O O . ALA A 1 87 ? -7.662 3.020 15.763 1.00 96.06 87 ALA A O 1
ATOM 668 N N . VAL A 1 88 ? -6.530 1.156 15.237 1.00 95.62 88 VAL A N 1
ATOM 669 C CA . VAL A 1 88 ? -7.460 0.732 14.187 1.00 95.62 88 VAL A CA 1
ATOM 670 C C . VAL A 1 88 ? -8.762 0.230 14.806 1.00 95.62 88 VAL A C 1
ATOM 672 O O . VAL A 1 88 ? -8.774 -0.680 15.631 1.00 95.62 88 VAL A O 1
ATOM 675 N N . THR A 1 89 ? -9.882 0.816 14.381 1.00 95.62 89 THR A N 1
ATOM 676 C CA . THR A 1 89 ? -11.224 0.479 14.897 1.00 95.62 89 THR A CA 1
ATOM 677 C C . THR A 1 89 ? -12.237 0.123 13.810 1.00 95.62 89 THR A C 1
ATOM 679 O O . THR A 1 89 ? -13.273 -0.463 14.113 1.00 95.62 89 THR A O 1
ATOM 682 N N . ALA A 1 90 ? -11.955 0.460 12.548 1.00 93.69 90 ALA A N 1
ATOM 683 C CA . ALA A 1 90 ? -12.889 0.283 11.436 1.00 93.69 90 ALA A CA 1
ATOM 684 C C . ALA A 1 90 ? -12.850 -1.121 10.805 1.00 93.69 90 ALA A C 1
ATOM 686 O O . ALA A 1 90 ? -13.819 -1.525 10.166 1.00 93.69 90 ALA A O 1
ATOM 687 N N . VAL A 1 91 ? -11.739 -1.846 10.965 1.00 96.75 91 VAL A N 1
ATOM 688 C CA . VAL A 1 91 ? -11.512 -3.195 10.422 1.00 96.75 91 VAL A CA 1
ATOM 689 C C . VAL A 1 91 ? -10.749 -4.049 11.430 1.00 96.75 91 VAL A C 1
ATOM 691 O O . VAL A 1 91 ? -10.093 -3.521 12.328 1.00 96.75 91 VAL A O 1
ATOM 694 N N . GLN A 1 92 ? -10.804 -5.366 11.266 1.00 97.69 92 GLN A N 1
ATOM 695 C CA . GLN A 1 92 ? -10.101 -6.331 12.112 1.00 97.69 92 GLN A CA 1
ATOM 696 C C . GLN A 1 92 ? -9.482 -7.468 11.289 1.00 97.69 92 GLN A C 1
ATOM 698 O O . GLN A 1 92 ? -9.831 -7.687 10.127 1.00 97.69 92 GLN A O 1
ATOM 703 N N . LYS A 1 93 ? -8.567 -8.230 11.905 1.00 97.50 93 LYS A N 1
ATOM 704 C CA . LYS A 1 93 ? -7.949 -9.411 11.282 1.00 97.50 93 LYS A CA 1
ATOM 705 C C . LYS A 1 93 ? -9.010 -10.348 10.691 1.00 97.50 93 LYS A C 1
ATOM 707 O O . LYS A 1 93 ? -9.948 -10.750 11.376 1.00 97.50 93 LYS A O 1
ATOM 712 N N . GLY A 1 94 ? -8.810 -10.746 9.436 1.00 97.75 94 GLY A N 1
ATOM 713 C CA . GLY A 1 94 ? -9.714 -11.612 8.677 1.00 97.75 94 GLY A CA 1
ATOM 714 C C . GLY A 1 94 ? -10.701 -10.870 7.772 1.00 97.75 94 GLY A C 1
ATOM 715 O O . GLY A 1 94 ? -11.248 -11.497 6.860 1.00 97.75 94 GLY A O 1
ATOM 716 N N . ASP A 1 95 ? -10.889 -9.561 7.952 1.00 98.44 95 ASP A N 1
ATOM 717 C CA . ASP A 1 95 ? -11.751 -8.770 7.074 1.00 98.44 95 ASP A CA 1
ATOM 718 C C . ASP A 1 95 ? -11.189 -8.700 5.654 1.00 98.44 95 ASP A C 1
ATOM 720 O O . ASP A 1 95 ? -9.976 -8.655 5.434 1.00 98.44 95 ASP A O 1
ATOM 724 N N . ARG A 1 96 ? -12.091 -8.667 4.668 1.00 97.69 96 ARG A N 1
ATOM 725 C CA . ARG A 1 96 ? -11.743 -8.469 3.259 1.00 97.69 96 ARG A CA 1
ATOM 726 C C . ARG A 1 96 ? -11.892 -7.003 2.900 1.00 97.69 96 ARG A C 1
ATOM 728 O O . ARG A 1 96 ? -12.983 -6.454 3.026 1.00 97.69 96 ARG A O 1
ATOM 735 N N . VAL A 1 97 ? -10.823 -6.409 2.385 1.00 95.69 97 VAL A N 1
ATOM 736 C CA . VAL A 1 97 ? -10.785 -4.983 2.041 1.00 95.69 97 VAL A CA 1
ATOM 737 C C . VAL A 1 97 ? -10.303 -4.766 0.611 1.00 95.69 97 VAL A C 1
ATOM 739 O O . VAL A 1 97 ? -9.535 -5.563 0.065 1.00 95.69 97 VAL A O 1
ATOM 742 N N . VAL A 1 98 ? -10.763 -3.672 0.009 1.00 93.44 98 VAL A N 1
ATOM 743 C CA . VAL A 1 98 ? -10.284 -3.142 -1.273 1.00 93.44 98 VAL A CA 1
ATOM 744 C C . VAL A 1 98 ? -9.609 -1.815 -0.975 1.00 93.44 98 VAL A C 1
ATOM 746 O O . VAL A 1 98 ? -10.198 -0.988 -0.281 1.00 93.44 98 VAL A O 1
ATOM 749 N N . ILE A 1 99 ? -8.399 -1.614 -1.489 1.00 89.88 99 ILE A N 1
ATOM 750 C CA . ILE A 1 99 ? -7.645 -0.384 -1.266 1.00 89.88 99 ILE A CA 1
ATOM 751 C C . ILE A 1 99 ? -7.639 0.442 -2.554 1.00 89.88 99 ILE A C 1
ATOM 753 O O . ILE A 1 99 ? -7.071 -0.002 -3.557 1.00 89.88 99 ILE A O 1
ATOM 757 N N . PRO A 1 100 ? -8.296 1.617 -2.559 1.00 81.88 100 PRO A N 1
ATOM 758 C CA . PRO A 1 100 ? -8.184 2.562 -3.657 1.00 81.88 100 PRO A CA 1
ATOM 759 C C . PRO A 1 100 ? -6.854 3.324 -3.566 1.00 81.88 100 PRO A C 1
ATOM 761 O O . PRO A 1 100 ? -6.225 3.382 -2.513 1.00 81.88 100 PRO A O 1
ATOM 764 N N . PHE A 1 101 ? -6.464 3.996 -4.649 1.00 81.50 101 PHE A N 1
ATOM 765 C CA . PHE A 1 101 ? -5.273 4.859 -4.655 1.00 81.50 101 PHE A CA 1
ATOM 766 C C . PHE A 1 101 ? -5.427 6.127 -3.795 1.00 81.50 101 PHE A C 1
ATOM 768 O O . PHE A 1 101 ? -4.448 6.819 -3.523 1.00 81.50 101 PHE A O 1
ATOM 775 N N . VAL A 1 102 ? -6.661 6.471 -3.415 1.00 85.75 102 VAL A N 1
ATOM 776 C CA . VAL A 1 102 ? -6.967 7.659 -2.615 1.00 85.75 102 VAL A CA 1
ATOM 777 C C . VAL A 1 102 ? -6.581 7.399 -1.166 1.00 85.75 102 VAL A C 1
ATOM 779 O O . VAL A 1 102 ? -7.173 6.551 -0.502 1.00 85.75 102 VAL A O 1
ATOM 782 N N . ILE A 1 103 ? -5.633 8.184 -0.665 1.00 87.88 103 ILE A N 1
ATOM 783 C CA . ILE A 1 103 ? -5.303 8.253 0.758 1.00 87.88 103 ILE A CA 1
ATOM 784 C C . ILE A 1 103 ? -6.123 9.400 1.347 1.00 87.88 103 ILE A C 1
ATOM 786 O O . ILE A 1 103 ? -6.052 10.517 0.839 1.00 87.88 103 ILE A O 1
ATOM 790 N N . ALA A 1 104 ? -6.906 9.150 2.396 1.00 90.81 104 ALA A N 1
ATOM 791 C CA . ALA A 1 104 ? -7.750 10.156 3.040 1.00 90.81 104 ALA A CA 1
ATOM 792 C C . ALA A 1 104 ? -7.666 10.041 4.568 1.00 90.81 104 ALA A C 1
ATOM 794 O O . ALA A 1 104 ? -7.649 8.939 5.102 1.00 90.81 104 ALA A O 1
ATOM 795 N N . CYS A 1 105 ? -7.652 11.174 5.277 1.00 90.75 105 CYS A N 1
ATOM 796 C CA . CYS A 1 105 ? -7.484 11.211 6.739 1.00 90.75 105 CYS A CA 1
ATOM 797 C C . CYS A 1 105 ? -8.737 10.835 7.544 1.00 90.75 105 CYS A C 1
ATOM 799 O O . CYS A 1 105 ? -8.691 10.791 8.771 1.00 90.75 105 CYS A O 1
ATOM 801 N N . GLY A 1 106 ? -9.886 10.672 6.883 1.00 90.88 106 GLY A N 1
ATOM 802 C CA . GLY A 1 106 ? -11.146 10.287 7.524 1.00 90.88 106 GLY A CA 1
ATOM 803 C C . GLY A 1 106 ? -11.789 11.339 8.440 1.00 90.88 106 GLY A C 1
ATOM 804 O O . GLY A 1 106 ? -12.843 11.060 8.993 1.00 90.88 106 GLY A O 1
ATOM 805 N N . SER A 1 107 ? -11.201 12.533 8.605 1.00 93.12 107 SER A N 1
ATOM 806 C CA . SER A 1 107 ? -11.638 13.499 9.636 1.00 93.12 107 SER A CA 1
ATOM 807 C C . SER A 1 107 ? -11.694 14.977 9.215 1.00 93.12 107 SER A C 1
ATOM 809 O O . SER A 1 107 ? -12.316 15.776 9.917 1.00 93.12 107 SER A O 1
ATOM 811 N N . CYS A 1 108 ? -11.094 15.372 8.082 1.00 94.56 108 CYS A N 1
ATOM 812 C CA . CYS A 1 108 ? -11.202 16.747 7.561 1.00 94.56 108 CYS A CA 1
ATOM 813 C C . CYS A 1 108 ? -12.622 17.077 7.057 1.00 94.56 108 CYS A C 1
ATOM 815 O O . CYS A 1 108 ? -13.469 16.186 6.942 1.00 94.56 108 CYS A O 1
ATOM 817 N N . PHE A 1 109 ? -12.879 18.347 6.709 1.00 95.62 109 PHE A N 1
ATOM 818 C CA . PHE A 1 109 ? -14.195 18.809 6.239 1.00 95.62 109 PHE A CA 1
ATOM 819 C C . PHE A 1 109 ? -14.756 17.920 5.121 1.00 95.62 109 PHE A C 1
ATOM 821 O O . PHE A 1 109 ? -15.877 17.430 5.237 1.00 95.62 109 PHE A O 1
ATOM 828 N N . PHE A 1 110 ? -13.952 17.645 4.089 1.00 96.19 110 PHE A N 1
ATOM 829 C CA . PHE A 1 110 ? -14.369 16.820 2.956 1.00 96.19 110 PHE A CA 1
ATOM 830 C C . PHE A 1 110 ? -14.537 15.340 3.309 1.00 96.19 110 PHE A C 1
ATOM 832 O O . PHE A 1 110 ? -15.454 14.700 2.804 1.00 96.19 110 PHE A O 1
ATOM 839 N N . CYS A 1 111 ? -13.705 14.793 4.201 1.00 94.69 111 CYS A N 1
ATOM 840 C CA . CYS A 1 111 ? -13.858 13.406 4.650 1.00 94.69 111 CYS A CA 1
ATOM 841 C C . CYS A 1 111 ? -15.161 13.196 5.435 1.00 94.69 111 CYS A C 1
ATOM 843 O O . CYS A 1 111 ? -15.811 12.177 5.243 1.00 94.69 111 CYS A O 1
ATOM 845 N N . ASN A 1 112 ? -15.585 14.166 6.252 1.00 96.06 112 ASN A N 1
ATOM 846 C CA . ASN A 1 112 ? -16.833 14.074 7.025 1.00 96.06 112 ASN A CA 1
ATOM 847 C C . ASN A 1 112 ? -18.109 14.135 6.165 1.00 96.06 112 ASN A C 1
ATOM 849 O O . ASN A 1 112 ? -19.196 13.863 6.670 1.00 96.06 112 ASN A O 1
ATOM 853 N N . ILE A 1 113 ? -17.991 14.519 4.890 1.00 96.94 113 ILE A N 1
ATOM 854 C CA . ILE A 1 113 ? -19.088 14.528 3.909 1.00 96.94 113 ILE A CA 1
ATOM 855 C C . ILE A 1 113 ? -18.852 13.516 2.775 1.00 96.94 113 ILE A C 1
ATOM 857 O O . ILE A 1 113 ? -19.380 13.687 1.677 1.00 96.94 113 ILE A O 1
ATOM 861 N N . ASP A 1 114 ? -18.031 12.491 3.031 1.00 95.44 114 ASP A N 1
ATOM 862 C CA . ASP A 1 114 ? -17.704 11.385 2.118 1.00 95.44 114 ASP A CA 1
ATOM 863 C C . ASP A 1 114 ? -17.032 11.798 0.792 1.00 95.44 114 ASP A C 1
ATOM 865 O O . ASP A 1 114 ? -16.995 11.045 -0.184 1.00 95.44 114 ASP A O 1
ATOM 869 N N . LEU A 1 115 ? -16.429 12.989 0.744 1.00 94.62 115 LEU A N 1
ATOM 870 C CA . LEU A 1 115 ? -15.654 13.487 -0.395 1.00 94.62 115 LEU A CA 1
ATOM 871 C C . LEU A 1 115 ? -14.154 13.199 -0.215 1.00 94.62 115 LEU A C 1
ATOM 873 O O . LEU A 1 115 ? -13.317 14.098 -0.271 1.00 94.62 115 LEU A O 1
ATOM 877 N N . PHE A 1 116 ? -13.795 11.928 -0.021 1.00 92.38 116 PHE A N 1
ATOM 878 C CA . PHE A 1 116 ? -12.427 11.493 0.315 1.00 92.38 116 PHE A CA 1
ATOM 879 C C . PHE A 1 116 ? -11.347 11.927 -0.689 1.00 92.38 116 PHE A C 1
ATOM 881 O O . PHE A 1 116 ? -10.219 12.208 -0.295 1.00 92.38 116 PHE A O 1
ATOM 888 N N . ALA A 1 117 ? -11.688 12.038 -1.976 1.00 92.19 117 ALA A N 1
ATOM 889 C CA . ALA A 1 117 ? -10.761 12.504 -3.013 1.00 92.19 117 ALA A CA 1
ATOM 890 C C . ALA A 1 117 ? -10.347 13.982 -2.852 1.00 92.19 117 ALA A C 1
ATOM 892 O O . ALA A 1 117 ? -9.337 14.400 -3.413 1.00 92.19 117 ALA A O 1
ATOM 893 N N . ALA A 1 118 ? -11.112 14.764 -2.086 1.00 93.31 118 ALA A N 1
ATOM 894 C CA . ALA A 1 118 ? -10.820 16.154 -1.748 1.00 93.31 118 ALA A CA 1
ATOM 895 C C . ALA A 1 118 ? -10.201 16.292 -0.343 1.00 93.31 118 ALA A C 1
ATOM 897 O O . ALA A 1 118 ? -10.309 17.345 0.276 1.00 93.31 118 ALA A O 1
ATOM 898 N N . CYS A 1 119 ? -9.587 15.231 0.197 1.00 93.69 119 CYS A N 1
ATOM 899 C CA . CYS A 1 119 ? -8.965 15.284 1.516 1.00 93.69 119 CYS A CA 1
ATOM 900 C C . CYS A 1 119 ? -7.893 16.386 1.597 1.00 93.69 119 CYS A C 1
ATOM 902 O O . CYS A 1 119 ? -6.931 16.393 0.834 1.00 93.69 119 CYS A O 1
ATOM 904 N N . GLU A 1 120 ? -8.037 17.282 2.573 1.00 93.19 120 GLU A N 1
ATOM 905 C CA . GLU A 1 120 ? -7.133 18.425 2.785 1.00 93.19 120 GLU A CA 1
ATOM 906 C C . GLU A 1 120 ? -5.807 18.034 3.448 1.00 93.19 120 GLU A C 1
ATOM 908 O O . GLU A 1 120 ? -4.846 18.794 3.415 1.00 93.19 120 GLU A O 1
ATOM 913 N N . THR A 1 121 ? -5.752 16.867 4.091 1.00 91.06 121 THR A N 1
ATOM 914 C CA . THR A 1 121 ? -4.595 16.451 4.896 1.00 91.06 121 THR A CA 1
ATOM 915 C C . THR A 1 121 ? -3.570 15.670 4.082 1.00 91.06 121 THR A C 1
ATOM 917 O O . THR A 1 121 ? -2.376 15.775 4.329 1.00 91.06 121 THR A O 1
ATOM 920 N N . THR A 1 122 ? -4.031 14.867 3.126 1.00 86.56 122 THR A N 1
ATOM 921 C CA . THR A 1 122 ? -3.197 13.909 2.382 1.00 86.56 122 THR A CA 1
ATOM 922 C C . THR A 1 122 ? -2.888 14.377 0.961 1.00 86.56 122 THR A C 1
ATOM 924 O O . THR A 1 122 ? -1.993 13.832 0.323 1.00 86.56 122 THR A O 1
ATOM 927 N N . ASN A 1 123 ? -3.601 15.396 0.470 1.00 70.50 123 ASN A N 1
ATOM 928 C CA . ASN A 1 123 ? -3.404 15.999 -0.844 1.00 70.50 123 ASN A CA 1
ATOM 929 C C . ASN A 1 123 ? -3.130 17.504 -0.698 1.00 70.50 123 ASN A C 1
ATOM 931 O O . ASN A 1 123 ? -3.947 18.344 -1.075 1.00 70.50 123 ASN A O 1
ATOM 935 N N . THR A 1 124 ? -1.993 17.845 -0.092 1.00 62.16 124 THR A N 1
ATOM 936 C CA . THR A 1 124 ? -1.602 19.226 0.242 1.00 62.16 124 THR A CA 1
ATOM 937 C C . THR A 1 124 ? -1.077 20.000 -0.974 1.00 62.16 124 THR A C 1
ATOM 939 O O . THR A 1 124 ? 0.023 20.541 -0.903 1.00 62.16 124 THR A O 1
ATOM 942 N N . GLY A 1 125 ? -1.818 19.977 -2.089 1.00 53.00 125 GLY A N 1
ATOM 943 C CA . GLY A 1 125 ? -1.424 20.559 -3.381 1.00 53.00 125 GLY A CA 1
ATOM 944 C C . GLY A 1 125 ? -0.701 21.900 -3.298 1.00 53.00 125 GLY A C 1
ATOM 945 O O . GLY A 1 125 ? -1.122 22.755 -2.487 1.00 53.00 125 GLY A O 1
#

Foldseek 3Di:
DDADDDDDPPPDDQWGWFWWDPDAQDIDTDIDGQDDDPDQFDWDWPWHDFDDDPVVNCVNRCVDVPGDGGDGDGAWTKGFTCDGHNPHDPDDGGDIDTGHNQDAPCDDPCNVVVNSNPHCPPPVD

pLDDT: mean 86.78, std 18.13, range [31.17, 98.44]

Organism: NCBI:txid251724